Protein AF-A0A099SDK6-F1 (afdb_monomer_lite)

Foldseek 3Di:
DCVVVVVVVVVVVVVCVVVVQVVCCVVVVDDDDPVVVLVVVLVVLVVVLVVLVVVLVVDDPPDPCNVVSVVVSVVSVVCNCPPNVD

Structure (mmCIF, N/CA/C/O backbone):
data_AF-A0A099SDK6-F1
#
_entry.id   AF-A0A099SDK6-F1
#
loop_
_atom_site.group_PDB
_atom_site.id
_atom_site.type_symbol
_atom_site.label_atom_id
_atom_site.label_alt_id
_atom_site.label_comp_id
_atom_site.label_asym_id
_atom_site.label_entity_id
_atom_site.label_seq_id
_atom_site.pdbx_PDB_ins_code
_atom_site.Cartn_x
_atom_site.Cartn_y
_atom_site.Cartn_z
_atom_site.occupancy
_atom_site.B_iso_or_equiv
_atom_site.auth_seq_id
_atom_site.auth_comp_id
_atom_site.auth_asym_id
_atom_site.auth_atom_id
_atom_site.pdbx_PDB_model_num
ATOM 1 N N . MET A 1 1 ? -20.217 28.077 -5.296 1.00 46.97 1 MET A N 1
ATOM 2 C CA . MET A 1 1 ? -20.457 27.397 -6.593 1.00 46.97 1 MET A CA 1
ATOM 3 C C . MET A 1 1 ? -19.157 26.982 -7.321 1.00 46.97 1 MET A C 1
ATOM 5 O O . MET A 1 1 ? -19.210 26.682 -8.505 1.00 46.97 1 MET A O 1
ATOM 9 N N . SER A 1 2 ? -17.995 26.898 -6.644 1.00 56.72 2 SER A N 1
ATOM 10 C CA . SER A 1 2 ? -16.696 26.515 -7.250 1.00 56.72 2 SER A CA 1
ATOM 11 C C . SER A 1 2 ? -16.167 25.133 -6.822 1.00 56.72 2 SER A C 1
ATOM 13 O O . SER A 1 2 ? -15.245 24.608 -7.443 1.00 56.72 2 SER A O 1
ATOM 15 N N . THR A 1 3 ? -16.760 24.509 -5.800 1.00 62.16 3 THR A N 1
ATOM 16 C CA . THR A 1 3 ? -16.297 23.240 -5.208 1.00 62.16 3 THR A CA 1
ATOM 17 C C . THR A 1 3 ? -16.400 22.047 -6.159 1.00 62.16 3 THR A C 1
ATOM 19 O O . THR A 1 3 ? -15.513 21.195 -6.150 1.00 62.16 3 THR A O 1
ATOM 22 N N . ASN A 1 4 ? -17.411 21.998 -7.035 1.00 69.38 4 ASN A N 1
ATOM 23 C CA . ASN A 1 4 ? -17.568 20.885 -7.983 1.00 69.38 4 ASN A CA 1
ATOM 24 C C . ASN A 1 4 ? -16.479 20.859 -9.062 1.00 69.38 4 ASN A C 1
ATOM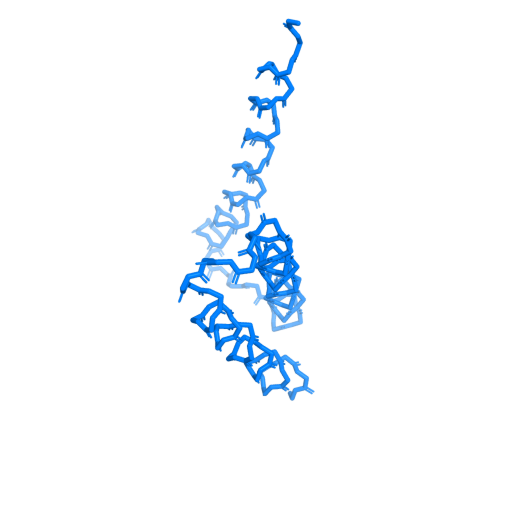 26 O O . ASN A 1 4 ? -15.994 19.784 -9.401 1.00 69.38 4 ASN A O 1
ATOM 30 N N . ARG A 1 5 ? -16.060 22.022 -9.580 1.00 76.38 5 ARG A N 1
ATOM 31 C CA . ARG A 1 5 ? -15.001 22.088 -10.603 1.00 76.38 5 ARG A CA 1
ATOM 32 C C . ARG A 1 5 ? -13.648 21.685 -10.027 1.00 76.38 5 ARG A C 1
ATOM 34 O O . ARG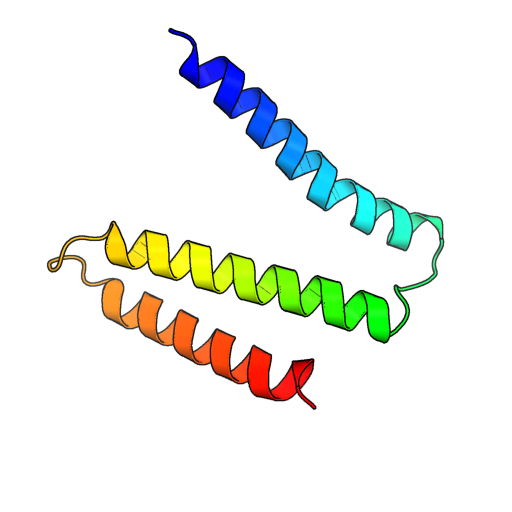 A 1 5 ? -12.939 20.903 -10.647 1.00 76.38 5 ARG A O 1
ATOM 41 N N . LEU A 1 6 ? -13.332 22.159 -8.820 1.00 80.50 6 LEU A N 1
ATOM 42 C CA . LEU A 1 6 ? -12.108 21.770 -8.122 1.00 80.50 6 LEU A CA 1
ATOM 43 C C . LEU A 1 6 ? -12.097 20.268 -7.810 1.00 80.50 6 LEU A C 1
ATOM 45 O O . LEU A 1 6 ? -11.098 19.603 -8.053 1.00 80.50 6 LEU A O 1
ATOM 49 N N . SER A 1 7 ? -13.227 19.724 -7.350 1.00 83.94 7 SER A N 1
ATOM 50 C CA . SER A 1 7 ? -13.359 18.284 -7.096 1.00 83.94 7 SER A CA 1
ATOM 51 C C . SER A 1 7 ? -13.135 17.468 -8.369 1.00 83.94 7 SER A C 1
ATOM 53 O O . SER A 1 7 ? -12.408 16.483 -8.338 1.00 83.94 7 SER A O 1
ATOM 55 N N . TYR A 1 8 ? -13.697 17.897 -9.501 1.00 85.88 8 TYR A N 1
ATOM 56 C CA . TYR A 1 8 ? -13.520 17.214 -10.783 1.00 85.88 8 TYR A CA 1
ATOM 57 C C . TYR A 1 8 ? -12.060 17.218 -11.256 1.00 85.88 8 TYR A C 1
ATOM 59 O O . TYR A 1 8 ? -11.537 16.181 -11.658 1.00 85.88 8 TYR A O 1
ATOM 67 N N . VAL A 1 9 ? -11.373 18.358 -11.139 1.00 87.94 9 VAL A N 1
ATOM 68 C CA . VAL A 1 9 ? -9.942 18.463 -11.464 1.00 87.94 9 VAL A CA 1
ATOM 69 C C . VAL A 1 9 ? -9.106 17.556 -10.559 1.00 87.94 9 VAL A C 1
ATOM 71 O O . VAL A 1 9 ? -8.242 16.838 -11.052 1.00 87.94 9 VAL A O 1
ATOM 74 N N . LEU A 1 10 ? -9.398 17.517 -9.255 1.00 81.81 10 LEU A N 1
ATOM 75 C CA . LEU A 1 10 ? -8.721 16.621 -8.314 1.00 81.81 10 LEU A CA 1
ATOM 76 C C . LEU A 1 10 ? -8.944 15.141 -8.660 1.00 81.81 10 LEU A C 1
ATOM 78 O O . LEU A 1 10 ? -7.999 14.358 -8.587 1.00 81.81 10 LEU A O 1
ATOM 82 N N . TYR A 1 11 ? -10.153 14.762 -9.084 1.00 83.00 11 TYR A N 1
ATOM 83 C CA . TYR A 1 11 ? -10.438 13.399 -9.544 1.00 83.00 11 TYR A CA 1
ATOM 84 C C . TYR A 1 11 ? -9.669 13.039 -10.816 1.00 83.00 11 TYR A C 1
ATOM 86 O O . TYR A 1 11 ? -9.122 11.941 -10.898 1.00 83.00 11 TYR A O 1
ATOM 94 N N . ILE A 1 12 ? -9.576 13.956 -11.783 1.00 89.94 12 ILE A N 1
ATOM 95 C CA . ILE A 1 12 ? -8.769 13.746 -12.992 1.00 89.94 12 ILE A CA 1
ATOM 96 C C . ILE A 1 12 ? -7.296 13.564 -12.622 1.00 89.94 12 ILE A C 1
ATOM 98 O O . ILE A 1 12 ? -6.674 12.606 -13.072 1.00 89.94 12 ILE A O 1
ATOM 102 N N . ILE A 1 13 ? -6.748 14.433 -11.769 1.00 86.56 13 ILE A N 1
ATOM 103 C CA . ILE A 1 13 ? -5.353 14.337 -11.320 1.00 86.56 13 ILE A CA 1
ATOM 104 C C . ILE A 1 13 ? -5.106 12.992 -10.630 1.00 86.56 13 ILE A C 1
ATOM 106 O O . ILE A 1 13 ? -4.144 12.307 -10.969 1.00 86.56 13 ILE A O 1
ATOM 110 N N . ALA A 1 14 ? -5.989 12.582 -9.716 1.00 81.88 14 ALA A N 1
ATOM 111 C CA . ALA A 1 14 ? -5.891 11.291 -9.041 1.00 81.88 14 ALA A CA 1
ATOM 112 C C . ALA A 1 14 ? -5.935 10.119 -10.035 1.00 81.88 14 ALA A C 1
ATOM 114 O O . ALA A 1 14 ? -5.145 9.185 -9.919 1.00 81.88 14 ALA A O 1
ATOM 115 N N . SER A 1 15 ? -6.810 10.197 -11.041 1.00 84.12 15 SER A N 1
ATOM 116 C CA . SER A 1 15 ? -6.904 9.202 -12.108 1.00 84.12 15 SER A CA 1
ATOM 117 C C . SER A 1 15 ? -5.594 9.106 -12.896 1.00 84.12 15 SER A C 1
ATOM 119 O O . SER A 1 15 ? -5.049 8.013 -13.032 1.00 84.12 15 SER A O 1
ATOM 121 N N . LEU A 1 16 ? -5.031 10.230 -13.359 1.00 85.56 16 LEU A N 1
ATOM 122 C CA . LEU A 1 16 ? -3.743 10.227 -14.068 1.00 85.56 16 LEU A CA 1
ATOM 123 C C . LEU A 1 16 ? -2.619 9.623 -13.218 1.00 85.56 16 LEU A C 1
ATOM 125 O O . LEU A 1 16 ? -1.823 8.837 -13.724 1.00 85.56 16 LEU A O 1
ATOM 129 N N . LEU A 1 17 ? -2.578 9.949 -11.926 1.00 82.06 17 LEU A N 1
ATOM 130 C CA . LEU A 1 17 ? -1.553 9.470 -10.998 1.00 82.06 17 LEU A CA 1
ATOM 131 C C . LEU A 1 17 ? -1.569 7.935 -10.860 1.00 82.06 17 LEU A C 1
ATOM 133 O O . LEU A 1 17 ? -0.520 7.328 -10.668 1.00 82.06 17 LEU A O 1
ATOM 137 N N . VAL A 1 18 ? -2.734 7.299 -11.023 1.00 83.69 18 VAL A N 1
ATOM 138 C CA . VAL A 1 18 ? -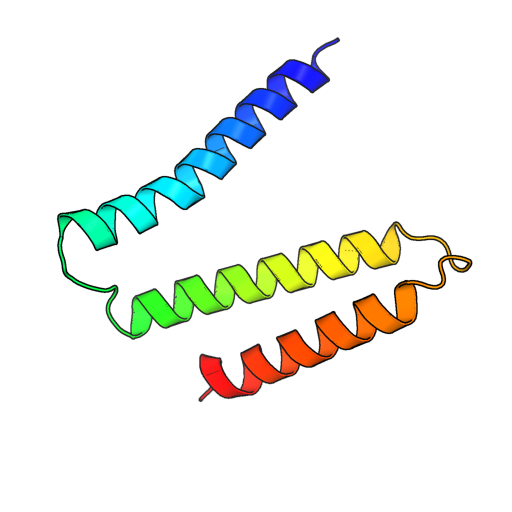2.877 5.834 -11.035 1.00 83.69 18 VAL A CA 1
ATOM 139 C C . VAL A 1 18 ? -2.587 5.247 -12.418 1.00 83.69 18 VAL A C 1
ATOM 141 O O . VAL A 1 18 ? -1.869 4.256 -12.526 1.00 83.69 18 VAL A O 1
ATOM 144 N N . PHE A 1 19 ? -3.114 5.846 -13.488 1.00 84.12 19 PHE A N 1
ATOM 145 C CA . PHE A 1 19 ? -2.996 5.280 -14.836 1.00 84.12 19 PHE A CA 1
ATOM 146 C C . PHE A 1 19 ? -1.587 5.373 -15.424 1.00 84.12 19 PHE A C 1
ATOM 148 O O . PHE A 1 19 ? -1.174 4.449 -16.118 1.00 84.12 19 PHE A O 1
ATOM 155 N N . ILE A 1 20 ? -0.832 6.438 -15.140 1.00 83.81 20 ILE A N 1
ATOM 156 C CA . ILE A 1 20 ? 0.536 6.609 -15.653 1.00 83.81 20 ILE A CA 1
ATOM 157 C C . ILE A 1 20 ? 1.460 5.446 -15.240 1.0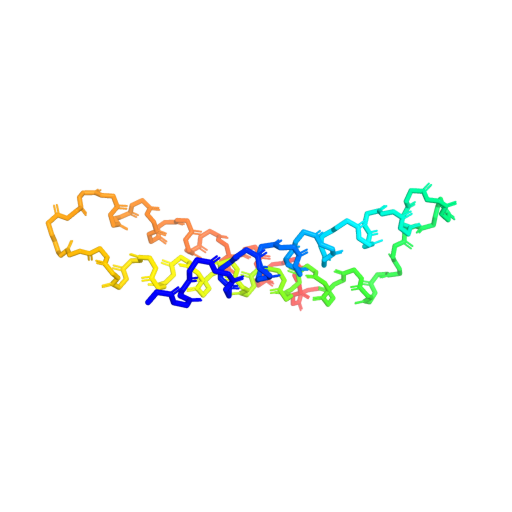0 83.81 20 ILE A C 1
ATOM 159 O O . ILE A 1 20 ? 2.030 4.816 -16.130 1.00 83.81 20 ILE A O 1
ATOM 163 N N . PRO A 1 21 ? 1.617 5.097 -13.946 1.00 77.94 21 PRO A N 1
ATOM 164 C CA . PRO A 1 21 ? 2.494 3.994 -13.555 1.00 77.94 21 PRO A CA 1
ATOM 165 C C . PRO A 1 21 ? 2.015 2.634 -14.078 1.00 77.94 21 PRO A C 1
ATOM 167 O O . PRO A 1 21 ? 2.851 1.797 -14.406 1.00 77.94 21 PRO A O 1
ATOM 170 N N . ILE A 1 22 ? 0.699 2.422 -14.217 1.00 83.56 22 ILE A N 1
ATOM 171 C CA . ILE A 1 22 ? 0.146 1.204 -14.833 1.00 83.56 22 ILE A CA 1
ATOM 172 C C . ILE A 1 22 ? 0.541 1.127 -16.311 1.00 83.56 22 ILE A C 1
ATOM 174 O O . ILE A 1 22 ? 1.020 0.090 -16.764 1.00 83.56 22 ILE A O 1
ATOM 178 N N . ALA A 1 23 ? 0.376 2.225 -17.053 1.00 84.75 23 ALA A N 1
ATOM 179 C CA . ALA A 1 23 ? 0.717 2.291 -18.467 1.00 84.75 23 ALA A CA 1
ATOM 180 C C . ALA A 1 23 ? 2.218 2.081 -18.703 1.00 84.75 23 ALA A C 1
ATOM 182 O O . ALA A 1 23 ? 2.579 1.365 -19.630 1.00 84.75 23 ALA A O 1
ATOM 183 N N . ILE A 1 24 ? 3.083 2.639 -17.846 1.00 80.62 24 ILE A N 1
ATOM 184 C CA . ILE A 1 24 ? 4.534 2.417 -17.920 1.00 80.62 24 ILE A CA 1
ATOM 185 C C . ILE A 1 24 ? 4.837 0.922 -17.811 1.00 80.62 24 ILE A C 1
ATOM 187 O O . ILE A 1 24 ? 5.433 0.372 -18.726 1.00 80.62 24 ILE A O 1
ATOM 191 N N . VAL A 1 25 ? 4.357 0.251 -16.758 1.00 79.44 25 VAL A N 1
ATOM 192 C CA . VAL A 1 25 ? 4.596 -1.191 -16.560 1.00 79.44 25 VAL A CA 1
ATOM 193 C C . VAL A 1 25 ? 4.059 -2.023 -17.727 1.00 79.44 25 VAL A C 1
ATOM 195 O O . VAL A 1 25 ? 4.687 -3.001 -18.122 1.00 79.44 25 VAL A O 1
ATOM 198 N N . PHE A 1 26 ? 2.908 -1.637 -18.283 1.00 81.81 26 PHE A N 1
ATOM 199 C CA . PHE A 1 26 ? 2.278 -2.367 -19.380 1.00 81.81 26 PHE A CA 1
ATOM 200 C C . PHE A 1 26 ? 3.022 -2.202 -20.712 1.00 81.81 26 PHE A C 1
ATOM 202 O O . PHE A 1 26 ? 3.153 -3.165 -21.456 1.00 81.81 26 PHE A O 1
ATOM 209 N N . VAL A 1 27 ? 3.516 -0.997 -21.018 1.00 84.25 27 VAL A N 1
ATOM 210 C CA . VAL A 1 27 ? 4.203 -0.698 -22.288 1.00 84.25 27 VAL A CA 1
ATOM 211 C C . VAL A 1 27 ? 5.649 -1.175 -22.277 1.00 84.25 27 VAL A C 1
ATOM 213 O O . VAL A 1 27 ? 6.146 -1.644 -23.295 1.00 84.25 27 VAL A O 1
ATOM 216 N N . THR A 1 28 ? 6.351 -1.021 -21.156 1.00 79.25 28 THR A N 1
ATOM 217 C CA . THR A 1 28 ? 7.787 -1.305 -21.107 1.00 79.25 28 THR A CA 1
ATOM 218 C C . THR A 1 28 ? 8.095 -2.769 -20.809 1.00 79.25 28 THR A C 1
ATOM 220 O O . THR A 1 28 ? 9.275 -3.113 -20.787 1.00 79.25 28 THR A O 1
ATOM 223 N N . GLU A 1 29 ? 7.075 -3.593 -20.510 1.00 71.25 29 GLU A N 1
ATOM 224 C CA . GLU A 1 29 ? 7.158 -4.995 -20.038 1.00 71.25 29 GLU A CA 1
ATOM 225 C C . GLU A 1 29 ? 8.178 -5.223 -18.905 1.00 71.25 29 GLU A C 1
ATOM 227 O O . GLU A 1 29 ? 8.544 -6.340 -18.542 1.00 71.25 29 GLU A O 1
ATOM 232 N N . THR A 1 30 ? 8.639 -4.131 -18.309 1.00 71.94 30 THR A N 1
ATOM 233 C CA . THR A 1 30 ? 9.695 -4.079 -17.318 1.00 71.94 30 THR A CA 1
ATOM 234 C C . THR A 1 30 ? 9.048 -3.569 -16.054 1.00 71.94 30 THR A C 1
ATOM 236 O O . THR A 1 30 ? 8.569 -2.437 -15.967 1.00 71.94 30 THR A O 1
ATOM 239 N N . GLY A 1 31 ? 8.988 -4.452 -15.060 1.00 69.88 31 GLY A N 1
ATOM 240 C CA . GLY A 1 31 ? 8.533 -4.076 -13.734 1.00 69.88 31 GLY A CA 1
ATOM 241 C C . GLY A 1 31 ? 9.420 -2.979 -13.146 1.00 69.88 31 GLY A C 1
ATOM 242 O O . GLY A 1 31 ? 10.590 -2.821 -13.502 1.00 69.88 31 GLY A O 1
ATOM 243 N N . PHE A 1 32 ? 8.873 -2.233 -12.191 1.00 72.00 32 PHE A N 1
ATOM 244 C CA . PHE A 1 32 ? 9.676 -1.311 -11.400 1.00 72.00 32 PHE A CA 1
ATOM 245 C C . PHE A 1 32 ? 10.799 -2.071 -10.681 1.00 72.00 32 PHE A C 1
ATOM 247 O O . PHE A 1 32 ? 10.555 -3.095 -10.036 1.00 72.00 32 PHE A O 1
ATOM 254 N N . ASN A 1 33 ? 12.021 -1.532 -10.724 1.00 80.00 33 ASN A N 1
ATOM 255 C CA . ASN A 1 33 ? 13.129 -2.045 -9.917 1.00 80.00 33 ASN A CA 1
ATOM 256 C C . ASN A 1 33 ? 12.709 -2.123 -8.433 1.00 80.00 33 ASN A C 1
ATOM 258 O O . ASN A 1 33 ? 11.929 -1.297 -7.957 1.00 80.00 33 ASN A O 1
ATOM 262 N N . SER A 1 34 ? 13.239 -3.102 -7.698 1.00 78.00 34 SER A N 1
ATOM 263 C CA . SER A 1 34 ? 12.925 -3.408 -6.296 1.00 78.00 34 SER A CA 1
ATOM 264 C C . SER A 1 34 ? 12.892 -2.165 -5.397 1.00 78.00 34 SER A C 1
ATOM 266 O O . SER A 1 34 ? 11.963 -1.999 -4.609 1.00 78.00 34 SER A O 1
ATOM 268 N N . PHE A 1 35 ? 13.838 -1.235 -5.568 1.00 80.12 35 PHE A N 1
ATOM 269 C CA . PHE A 1 35 ? 13.883 0.011 -4.797 1.00 80.12 35 PHE A CA 1
ATOM 270 C C . PHE A 1 35 ? 12.691 0.940 -5.079 1.00 80.12 35 PHE A C 1
ATOM 272 O O . PHE A 1 35 ? 12.029 1.407 -4.153 1.00 80.12 35 PHE A O 1
ATOM 279 N N . VAL A 1 36 ? 12.374 1.164 -6.358 1.00 78.94 36 VAL A N 1
ATOM 280 C CA . VAL A 1 36 ? 11.252 2.016 -6.784 1.00 78.94 36 VAL A CA 1
ATOM 281 C C . VAL A 1 36 ? 9.920 1.377 -6.391 1.00 78.94 36 VAL A C 1
ATOM 283 O O . VAL A 1 36 ? 9.056 2.050 -5.836 1.00 78.94 36 VAL A O 1
ATOM 286 N N . SER A 1 37 ? 9.786 0.062 -6.586 1.00 78.75 37 SER A N 1
ATOM 287 C CA . SER A 1 37 ? 8.634 -0.722 -6.129 1.00 78.75 37 SER A CA 1
ATOM 288 C C . SER A 1 37 ? 8.411 -0.585 -4.625 1.00 78.75 37 SER A C 1
ATOM 290 O O . SER A 1 37 ? 7.286 -0.327 -4.198 1.00 78.75 37 SER A O 1
ATOM 292 N N . LYS A 1 38 ? 9.473 -0.722 -3.816 1.00 81.38 38 LYS A N 1
ATOM 293 C CA . LYS A 1 38 ? 9.391 -0.551 -2.361 1.00 81.38 38 LYS A CA 1
ATOM 294 C C . LYS A 1 38 ? 8.864 0.838 -2.015 1.00 81.38 38 LYS A C 1
ATOM 296 O O . LYS A 1 38 ? 7.863 0.910 -1.316 1.00 81.38 38 LYS A O 1
ATOM 301 N N . ILE A 1 39 ? 9.447 1.906 -2.568 1.00 82.00 39 ILE A N 1
ATOM 302 C CA . ILE A 1 39 ? 9.000 3.285 -2.308 1.00 82.00 39 ILE A CA 1
ATOM 303 C C . ILE A 1 39 ? 7.522 3.471 -2.668 1.00 82.00 39 ILE A C 1
ATOM 305 O O . ILE A 1 39 ? 6.751 3.925 -1.827 1.00 82.00 39 ILE A O 1
ATOM 309 N N . ILE A 1 40 ? 7.106 3.077 -3.877 1.00 81.44 40 ILE A N 1
ATOM 310 C CA . ILE A 1 40 ? 5.718 3.243 -4.336 1.00 81.44 40 ILE A CA 1
ATOM 311 C C . ILE A 1 40 ? 4.746 2.495 -3.413 1.00 81.44 40 ILE A C 1
ATOM 313 O O . ILE A 1 40 ? 3.739 3.063 -2.985 1.00 81.44 40 ILE A O 1
ATOM 317 N N . ILE A 1 41 ? 5.054 1.242 -3.062 1.00 82.38 41 ILE A N 1
ATOM 318 C CA . ILE A 1 41 ? 4.215 0.424 -2.175 1.00 82.38 41 ILE A CA 1
ATOM 319 C C . ILE A 1 41 ? 4.163 1.027 -0.767 1.00 82.38 41 ILE A C 1
ATOM 321 O O . ILE A 1 41 ? 3.086 1.091 -0.173 1.00 82.38 41 ILE A O 1
ATOM 325 N N . SER A 1 42 ? 5.289 1.503 -0.230 1.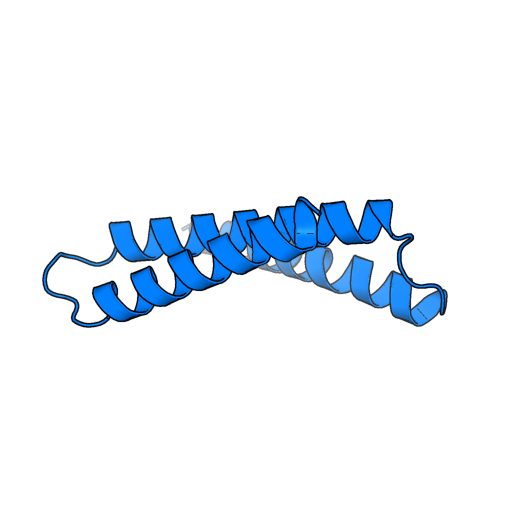00 81.88 42 SER A N 1
ATOM 326 C CA . SER A 1 42 ? 5.334 2.171 1.075 1.00 81.88 42 SER A CA 1
ATOM 327 C C . SER A 1 42 ? 4.482 3.428 1.095 1.00 81.88 42 SER A C 1
ATOM 329 O O . SER A 1 42 ? 3.662 3.593 1.995 1.00 81.88 42 SER A O 1
ATOM 331 N N . THR A 1 43 ? 4.638 4.300 0.096 1.00 83.75 43 THR A N 1
ATOM 332 C CA . THR A 1 43 ? 3.863 5.537 -0.011 1.00 83.75 43 THR A CA 1
ATOM 333 C C . THR A 1 43 ? 2.372 5.234 -0.138 1.00 83.75 43 THR A C 1
ATOM 335 O O . THR A 1 43 ? 1.569 5.850 0.561 1.00 83.75 43 THR A O 1
ATOM 338 N N . ALA A 1 44 ? 1.990 4.244 -0.952 1.00 82.81 44 ALA A N 1
ATOM 339 C CA . ALA A 1 44 ? 0.600 3.816 -1.082 1.00 82.81 44 ALA A CA 1
ATOM 340 C C . ALA A 1 44 ? 0.029 3.295 0.249 1.00 82.81 44 ALA A C 1
ATOM 342 O O . ALA A 1 44 ? -1.053 3.714 0.656 1.00 82.81 44 ALA A O 1
ATOM 343 N N . LEU A 1 45 ? 0.763 2.436 0.965 1.00 84.62 45 LEU A N 1
ATOM 344 C CA . LEU A 1 45 ? 0.340 1.923 2.273 1.00 84.62 45 LEU A CA 1
ATOM 345 C C . LEU A 1 45 ? 0.166 3.046 3.303 1.00 84.62 45 LEU A C 1
ATOM 347 O O . LEU A 1 45 ? -0.845 3.074 4.004 1.00 84.62 45 LEU A O 1
ATOM 351 N N . ILE A 1 46 ? 1.105 3.993 3.364 1.00 86.44 46 ILE A N 1
ATOM 352 C CA . ILE A 1 46 ? 1.024 5.156 4.261 1.00 86.44 46 ILE A CA 1
ATOM 353 C C . ILE A 1 46 ? -0.217 5.994 3.941 1.00 86.44 46 ILE A C 1
ATOM 355 O O . ILE A 1 46 ? -0.969 6.346 4.850 1.00 86.44 46 ILE A O 1
ATOM 359 N N . LEU A 1 47 ? -0.477 6.274 2.659 1.00 85.19 47 LEU A N 1
ATOM 360 C CA . LEU A 1 47 ? -1.661 7.026 2.235 1.00 85.19 47 LEU A CA 1
ATOM 361 C C . LEU A 1 47 ? -2.967 6.305 2.593 1.00 85.19 47 LEU A C 1
ATOM 363 O O . LEU A 1 47 ? -3.901 6.948 3.073 1.00 85.19 47 LEU A O 1
ATOM 367 N N . ILE A 1 48 ? -3.036 4.981 2.420 1.00 85.12 48 ILE A N 1
ATOM 368 C CA . ILE A 1 48 ? -4.211 4.183 2.808 1.00 85.12 48 ILE A CA 1
ATOM 369 C C . ILE A 1 48 ? -4.435 4.259 4.323 1.00 85.12 48 ILE A C 1
ATOM 371 O O . ILE A 1 48 ? -5.566 4.478 4.763 1.00 85.12 48 ILE A O 1
ATOM 375 N N . ILE A 1 49 ? -3.372 4.112 5.122 1.00 87.00 49 ILE A N 1
ATOM 376 C CA . ILE A 1 49 ? -3.445 4.210 6.586 1.00 87.00 49 ILE A CA 1
ATOM 377 C C . ILE A 1 49 ? -3.945 5.599 6.997 1.00 87.00 49 ILE A C 1
ATOM 379 O O . ILE A 1 49 ? -4.898 5.695 7.769 1.00 87.00 49 ILE A O 1
ATOM 383 N N . LEU A 1 50 ? -3.377 6.670 6.436 1.00 86.62 50 LEU A N 1
ATOM 384 C CA . LEU A 1 50 ? -3.808 8.044 6.707 1.00 86.62 50 LEU A CA 1
ATOM 385 C C . LEU A 1 50 ? -5.277 8.268 6.328 1.00 86.62 50 LEU A C 1
ATOM 387 O O . LEU A 1 50 ? -6.044 8.804 7.127 1.00 86.62 50 LEU A O 1
ATOM 391 N N . GLY A 1 51 ? -5.703 7.808 5.149 1.00 84.44 51 GLY A N 1
ATOM 392 C CA . GLY A 1 51 ? -7.095 7.913 4.708 1.00 84.44 51 GLY A CA 1
ATOM 393 C C . GLY A 1 51 ? -8.066 7.168 5.629 1.00 84.44 51 GLY A C 1
ATOM 394 O O . GLY A 1 51 ? -9.144 7.678 5.957 1.00 84.44 51 GLY A O 1
ATOM 395 N N . LYS A 1 52 ? -7.676 5.984 6.114 1.00 84.69 52 LYS A N 1
ATOM 396 C CA . LYS A 1 52 ? -8.453 5.224 7.100 1.00 84.69 52 LYS A CA 1
ATOM 397 C C . LYS A 1 52 ? -8.506 5.922 8.455 1.00 84.69 52 LYS A C 1
ATOM 399 O O . LYS A 1 52 ? -9.594 6.014 9.015 1.00 84.69 52 LYS A O 1
ATOM 404 N N . ILE A 1 53 ? -7.398 6.476 8.943 1.00 86.38 53 ILE A N 1
ATOM 405 C CA . ILE A 1 53 ? -7.367 7.261 10.187 1.00 86.38 53 ILE A CA 1
ATOM 406 C C . ILE A 1 53 ? -8.313 8.461 10.083 1.00 86.38 53 ILE A C 1
ATOM 408 O O . ILE A 1 53 ? -9.156 8.646 10.957 1.00 86.38 53 ILE A O 1
ATOM 412 N N . LEU A 1 54 ? -8.257 9.225 8.987 1.00 85.56 54 LEU A N 1
ATOM 413 C CA . LEU A 1 54 ? -9.181 10.339 8.744 1.00 85.56 54 LEU A CA 1
ATOM 414 C C . LEU A 1 54 ? -10.643 9.877 8.718 1.00 85.56 54 LEU A C 1
ATOM 416 O O . LEU A 1 54 ? -11.517 10.544 9.269 1.00 85.56 54 LEU A O 1
ATOM 420 N N . THR A 1 55 ? -10.912 8.716 8.116 1.00 85.06 55 THR A N 1
ATOM 421 C CA . THR A 1 55 ? -12.256 8.123 8.084 1.00 85.06 55 THR A CA 1
ATOM 422 C C . THR A 1 55 ? -12.738 7.746 9.484 1.00 85.06 55 THR A C 1
ATOM 424 O O . THR A 1 55 ? -13.879 8.040 9.825 1.00 85.06 55 THR A O 1
ATOM 427 N N . VAL A 1 56 ? -11.879 7.145 1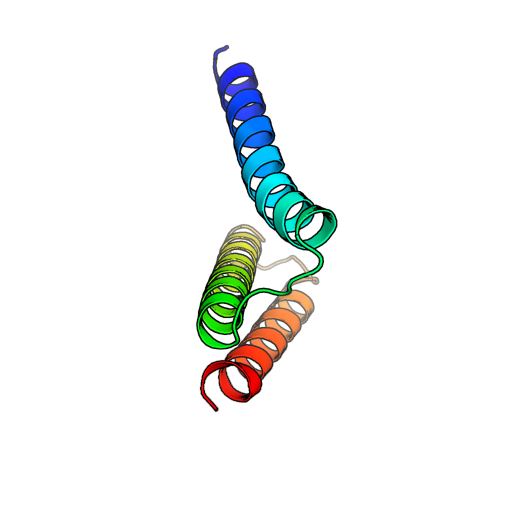0.311 1.00 84.94 56 VAL A N 1
ATOM 428 C CA . VAL A 1 56 ? -12.199 6.784 11.700 1.00 84.94 56 VAL A CA 1
ATOM 429 C C . VAL A 1 56 ? -12.424 8.027 12.556 1.00 84.94 56 VAL A C 1
ATOM 431 O O . VAL A 1 56 ? -13.383 8.058 13.313 1.00 84.94 56 VAL A O 1
ATOM 434 N N . ILE A 1 57 ? -11.605 9.072 12.402 1.00 82.88 57 ILE A N 1
ATOM 435 C CA . ILE A 1 57 ? -11.779 10.348 13.119 1.00 82.88 57 ILE A CA 1
ATOM 436 C C . ILE A 1 57 ? -13.101 11.020 12.724 1.00 82.88 57 ILE A C 1
ATOM 438 O O . ILE A 1 57 ? -13.783 11.597 13.569 1.00 82.88 57 ILE A O 1
ATOM 442 N N . LYS A 1 58 ? -13.484 10.940 11.442 1.00 82.12 58 LYS A N 1
ATOM 443 C CA . LYS A 1 58 ? -14.754 11.485 10.945 1.00 82.12 58 LYS A CA 1
ATOM 444 C C . LYS A 1 58 ? -15.965 10.663 11.400 1.00 82.12 58 LYS A C 1
ATOM 446 O O . LYS A 1 58 ? -17.055 11.217 11.544 1.00 82.12 58 LYS A O 1
ATOM 451 N N . LYS A 1 59 ? -15.803 9.355 11.613 1.00 78.75 59 LYS A N 1
ATOM 452 C CA . LYS A 1 59 ? -16.852 8.485 12.155 1.00 78.75 59 LYS A CA 1
ATOM 453 C C . LYS A 1 59 ? -17.050 8.789 13.641 1.00 78.75 59 LYS A C 1
ATOM 455 O O . LYS A 1 59 ? -16.148 8.656 14.458 1.00 78.75 59 LYS A O 1
ATOM 460 N N . GLY A 1 60 ? -18.255 9.216 14.009 1.00 73.69 60 GLY A N 1
ATOM 461 C CA . GLY A 1 60 ? -18.599 9.467 15.409 1.00 73.69 60 GLY A CA 1
ATOM 462 C C . GLY A 1 60 ? -18.591 8.183 16.250 1.00 73.69 60 GLY A C 1
ATOM 463 O O . GLY A 1 60 ? -18.813 7.092 15.732 1.00 73.69 60 GLY A O 1
ATOM 464 N N . LYS A 1 61 ? -18.425 8.315 17.576 1.00 65.62 61 LYS A N 1
ATOM 465 C CA . LYS A 1 61 ? -18.308 7.208 18.560 1.00 65.62 61 LYS A CA 1
ATOM 466 C C . LYS A 1 61 ? -19.427 6.143 18.545 1.00 65.62 61 LYS A C 1
ATOM 468 O O . LYS A 1 61 ? -19.280 5.126 19.211 1.00 65.62 61 LYS A O 1
ATOM 473 N N . LYS A 1 62 ? -20.540 6.363 17.838 1.00 68.12 62 LYS A N 1
ATOM 474 C CA . LYS A 1 62 ? -21.656 5.405 17.710 1.00 68.12 62 LYS A CA 1
ATOM 475 C C . LYS A 1 62 ? -21.543 4.470 16.504 1.00 68.12 62 LYS A C 1
ATOM 477 O O . LYS A 1 62 ? -22.374 3.578 16.364 1.00 68.12 62 LYS A O 1
ATOM 482 N N . ASP A 1 63 ? -20.557 4.666 15.633 1.00 75.62 63 ASP A N 1
ATOM 483 C CA . ASP A 1 63 ? -20.419 3.846 14.437 1.00 75.62 63 ASP A CA 1
ATOM 484 C C . ASP A 1 63 ? -19.780 2.487 14.777 1.00 75.62 63 ASP A C 1
ATOM 486 O O . ASP A 1 63 ? -18.598 2.382 15.111 1.00 75.62 63 ASP A O 1
ATOM 490 N N . SER A 1 64 ? -20.572 1.418 14.670 1.00 76.94 64 SER A N 1
ATOM 491 C CA . SER A 1 64 ? -20.150 0.036 14.932 1.00 76.94 64 SER A CA 1
ATOM 492 C C . SER A 1 64 ? -19.071 -0.480 13.971 1.00 76.94 64 SER A C 1
ATOM 494 O O . SER A 1 64 ? -18.557 -1.582 14.159 1.00 76.94 64 SER A O 1
ATOM 496 N N . SER A 1 65 ? -18.727 0.273 12.920 1.00 80.81 65 SER A N 1
ATOM 497 C CA . SER A 1 65 ? -17.648 -0.080 11.991 1.00 80.81 65 SER A CA 1
ATOM 498 C C . SER A 1 65 ? -16.249 0.330 12.473 1.00 80.81 65 SER A C 1
ATOM 500 O O . SER A 1 65 ? -15.267 -0.163 11.918 1.00 80.81 65 SER A O 1
ATOM 502 N N . ILE A 1 66 ? -16.135 1.141 13.535 1.00 80.81 66 ILE A N 1
ATOM 503 C CA . ILE A 1 66 ? -14.845 1.592 14.093 1.00 80.81 66 ILE A CA 1
ATOM 504 C C . ILE A 1 66 ? -13.912 0.419 14.459 1.00 80.81 66 ILE A C 1
ATOM 506 O O . ILE A 1 66 ? -12.758 0.446 14.029 1.00 80.81 66 ILE A O 1
ATOM 510 N N . PRO A 1 67 ? -14.356 -0.649 15.159 1.00 82.06 67 PRO A N 1
ATOM 511 C CA . PRO A 1 67 ? -13.482 -1.783 15.475 1.00 82.06 67 PRO A CA 1
ATOM 512 C C . PRO A 1 67 ? -12.946 -2.496 14.226 1.00 82.06 67 PRO A C 1
ATOM 514 O O . PRO A 1 67 ? -11.789 -2.912 14.198 1.00 82.06 67 PRO A O 1
ATOM 517 N N . LYS A 1 68 ? -13.763 -2.595 13.167 1.00 83.75 68 LYS A N 1
ATOM 518 C CA . LYS A 1 68 ? -13.350 -3.192 11.887 1.00 83.75 68 LYS A CA 1
ATOM 519 C C . LYS A 1 68 ? -12.302 -2.326 11.191 1.00 83.75 68 LYS A C 1
ATOM 521 O O . LYS A 1 68 ? -11.298 -2.850 10.719 1.00 83.75 68 LYS A O 1
ATOM 526 N N . ASP A 1 69 ? -12.508 -1.011 11.153 1.00 83.06 69 ASP A N 1
ATOM 527 C CA . ASP A 1 69 ? -11.551 -0.084 10.547 1.00 83.06 69 ASP A CA 1
ATOM 528 C C . ASP A 1 69 ? -10.213 -0.056 11.303 1.00 83.06 69 ASP A C 1
ATOM 530 O O . ASP A 1 69 ? -9.161 -0.046 10.665 1.00 83.06 69 ASP A O 1
ATOM 534 N N . ILE A 1 70 ? -10.231 -0.132 12.639 1.00 84.81 70 ILE A N 1
ATOM 535 C CA . ILE A 1 70 ? -9.013 -0.257 13.457 1.00 84.81 70 ILE A CA 1
ATOM 536 C C . ILE A 1 70 ? -8.279 -1.567 13.145 1.00 84.81 70 ILE A C 1
ATOM 538 O O . ILE A 1 70 ? -7.066 -1.550 12.948 1.00 84.81 70 ILE A O 1
ATOM 542 N N . GLY A 1 71 ? -8.999 -2.688 13.032 1.00 85.69 71 GLY A N 1
ATOM 543 C CA . GLY A 1 71 ? -8.408 -3.971 12.639 1.00 85.69 71 GLY A CA 1
ATOM 544 C C . GLY A 1 71 ? -7.711 -3.910 11.275 1.00 85.69 71 GLY A C 1
ATOM 545 O O . GLY A 1 71 ? -6.600 -4.416 11.125 1.00 85.69 71 GLY A O 1
ATOM 546 N N . ILE A 1 72 ? -8.312 -3.217 10.302 1.00 86.00 72 ILE A N 1
ATOM 547 C CA . ILE A 1 72 ? -7.705 -2.988 8.981 1.00 86.00 72 ILE A CA 1
ATOM 548 C C . ILE A 1 72 ? -6.431 -2.137 9.098 1.00 86.00 72 ILE A C 1
ATOM 550 O O . ILE A 1 72 ? -5.425 -2.470 8.476 1.00 86.00 72 ILE A O 1
ATOM 554 N N . ILE A 1 73 ? -6.444 -1.068 9.903 1.00 87.00 73 ILE A N 1
ATOM 555 C CA . ILE A 1 73 ? -5.262 -0.217 10.124 1.00 87.00 73 ILE A CA 1
ATOM 556 C C . ILE A 1 73 ? -4.112 -1.030 10.733 1.00 87.00 73 ILE A C 1
ATOM 558 O O . ILE A 1 73 ? -2.984 -0.943 10.253 1.00 87.00 73 ILE A O 1
ATOM 562 N N . ILE A 1 74 ? -4.393 -1.855 11.746 1.00 86.81 74 ILE A N 1
ATOM 563 C CA . ILE A 1 74 ? -3.386 -2.709 12.392 1.00 86.81 74 ILE A CA 1
ATOM 564 C C . ILE A 1 74 ? -2.823 -3.730 11.396 1.00 86.81 74 ILE A C 1
ATOM 566 O O . ILE A 1 74 ? -1.606 -3.878 11.294 1.00 86.81 74 ILE A O 1
ATOM 570 N N . GLY A 1 75 ? -3.682 -4.390 10.613 1.00 86.31 75 GLY A N 1
ATOM 571 C CA . GLY A 1 75 ? -3.243 -5.320 9.571 1.00 86.31 75 GLY A CA 1
ATOM 572 C C . GLY A 1 75 ? -2.326 -4.655 8.540 1.00 86.31 75 GLY A C 1
ATOM 573 O O . GLY A 1 75 ? -1.275 -5.196 8.200 1.00 86.31 75 GLY A O 1
ATOM 574 N N . LEU A 1 76 ? -2.671 -3.443 8.095 1.00 85.19 76 LEU A N 1
ATOM 575 C CA . LEU A 1 76 ? -1.846 -2.665 7.167 1.00 85.19 76 LEU A CA 1
ATOM 576 C C . LEU A 1 76 ? -0.504 -2.243 7.780 1.00 85.19 76 LEU A C 1
ATOM 578 O O . LEU A 1 76 ? 0.512 -2.288 7.089 1.00 85.19 76 LEU A O 1
ATOM 582 N N . LEU A 1 77 ? -0.472 -1.886 9.067 1.00 84.31 77 LEU A N 1
ATOM 583 C CA . LEU A 1 77 ? 0.772 -1.581 9.783 1.00 84.31 77 LEU A CA 1
ATOM 584 C C . LEU A 1 77 ? 1.700 -2.799 9.859 1.00 84.31 77 LEU A C 1
ATOM 586 O O . LEU A 1 77 ? 2.900 -2.667 9.626 1.00 84.31 77 LEU A O 1
ATOM 590 N N . ILE A 1 78 ? 1.157 -3.991 10.115 1.00 85.44 78 ILE A N 1
ATOM 591 C CA . ILE A 1 78 ? 1.938 -5.238 10.127 1.00 85.44 78 ILE A CA 1
ATOM 592 C C . ILE A 1 78 ? 2.528 -5.518 8.740 1.00 85.44 78 ILE A C 1
ATOM 594 O O . ILE A 1 78 ? 3.704 -5.870 8.624 1.00 85.44 78 ILE A O 1
ATOM 598 N N . VAL A 1 79 ? 1.744 -5.336 7.673 1.00 84.06 79 VAL A N 1
ATOM 599 C CA . VAL A 1 79 ? 2.224 -5.498 6.289 1.00 84.06 79 VAL A CA 1
ATOM 600 C C . VAL A 1 79 ? 3.338 -4.501 5.973 1.00 84.06 79 VAL A C 1
ATOM 602 O O . VAL A 1 79 ? 4.344 -4.877 5.372 1.00 84.06 79 VAL A O 1
ATOM 605 N N . LEU A 1 80 ? 3.198 -3.250 6.412 1.00 81.38 80 LEU A N 1
ATOM 606 C CA . LEU A 1 80 ? 4.221 -2.226 6.231 1.00 81.38 80 LEU A CA 1
ATOM 607 C C . LEU A 1 80 ? 5.529 -2.625 6.934 1.00 81.38 80 LEU A C 1
ATOM 609 O O . LEU A 1 80 ? 6.581 -2.661 6.305 1.00 81.38 80 LEU A O 1
ATOM 613 N N . ILE A 1 81 ? 5.472 -3.017 8.206 1.00 80.31 81 ILE A N 1
ATOM 614 C CA . ILE A 1 81 ? 6.670 -3.406 8.965 1.00 80.31 81 ILE A CA 1
ATOM 615 C C . ILE A 1 81 ? 7.315 -4.672 8.378 1.00 80.31 81 ILE A C 1
ATOM 617 O O . ILE A 1 81 ? 8.531 -4.735 8.227 1.00 80.31 81 ILE A O 1
ATOM 621 N N . SER A 1 82 ? 6.519 -5.676 8.007 1.00 80.00 82 SER A N 1
ATOM 622 C CA . SER A 1 82 ? 7.038 -6.975 7.554 1.00 80.00 82 SER A CA 1
ATOM 623 C C . SER A 1 82 ? 7.591 -6.974 6.128 1.00 80.00 82 SER A C 1
ATOM 625 O O . SER A 1 82 ? 8.558 -7.686 5.861 1.00 80.00 82 SER A O 1
ATOM 627 N N . LYS A 1 83 ? 6.979 -6.217 5.209 1.00 70.75 83 LYS A N 1
ATOM 628 C CA . LYS A 1 83 ? 7.269 -6.303 3.768 1.00 70.75 83 LYS A CA 1
ATOM 629 C C . LYS A 1 83 ? 8.106 -5.141 3.239 1.00 70.75 83 LYS A C 1
ATOM 631 O O . LYS A 1 83 ? 8.800 -5.301 2.241 1.00 70.75 83 LYS A O 1
ATOM 636 N N . VAL A 1 84 ? 8.009 -3.969 3.867 1.00 65.00 84 VAL A N 1
ATOM 637 C CA . VAL A 1 84 ? 8.754 -2.775 3.442 1.00 65.00 84 VAL A CA 1
ATOM 638 C C . VAL A 1 84 ? 10.063 -2.636 4.214 1.00 65.00 84 VAL A C 1
ATOM 640 O O . VAL A 1 84 ? 11.089 -2.353 3.599 1.00 65.00 84 VAL A O 1
ATOM 643 N N . LEU A 1 85 ? 10.024 -2.811 5.541 1.00 60.31 85 LEU A N 1
ATOM 644 C CA . LEU A 1 85 ? 11.174 -2.550 6.417 1.00 60.31 85 LEU A CA 1
ATOM 645 C C . LEU A 1 85 ? 12.213 -3.690 6.419 1.00 60.31 85 LEU A C 1
ATOM 647 O O . LEU A 1 85 ? 13.338 -3.476 6.860 1.00 60.31 85 LEU A O 1
ATOM 651 N N . ARG A 1 86 ? 11.844 -4.876 5.919 1.00 55.09 86 ARG A N 1
ATOM 652 C CA . ARG A 1 86 ? 12.728 -6.035 5.719 1.00 55.09 86 ARG A CA 1
ATOM 653 C C . ARG A 1 86 ? 13.249 -6.098 4.281 1.00 55.09 86 ARG A C 1
ATOM 655 O O . ARG A 1 86 ? 14.389 -6.563 4.103 1.00 55.09 86 ARG A O 1
#

Radius of gyration: 16.79 Å; chains: 1; bounding box: 36×34×41 Å

Sequence (86 aa):
MSTNRLSYVLYIIASLLVFIPIAIVFVTETGFNSFVSKIIISTALILIILGKILTVIKKGKKDSSIPKDIGIIIGLLIVLISKVLR

pLDDT: mean 79.92, std 7.87, range [46.97, 89.94]

Secondary structure (DSSP, 8-state):
--HHHHHHHHHHHHHHHHHHHHHHHHHH--PPPHHHHHHHHHHHHHHHHHHHHHHHHHS-TT-TTHHHHHHHHHHHHHHHHHHT--